Protein AF-A0A7K1SMW3-F1 (afdb_monomer_lite)

Secondary structure (DSSP, 8-state):
-EEEEE-HHHHHHHHHHHHHHHTTGGGS-GGGS-HHHHHHHHHHTT--HHHHHHHHTS-TTS-EEEEE-HHHHHHHHHHHHTS---HHHHHHHHHHHHHHHT-SS---S--------

Structure (mmCIF, N/CA/C/O backbone):
data_AF-A0A7K1SMW3-F1
#
_entry.id   AF-A0A7K1SMW3-F1
#
loop_
_atom_site.group_PDB
_atom_site.id
_atom_site.type_symbol
_atom_site.label_atom_id
_atom_site.label_alt_id
_atom_site.label_comp_id
_atom_site.label_asym_id
_atom_site.label_entity_id
_atom_site.label_seq_id
_atom_site.pdbx_PDB_ins_code
_atom_site.Cartn_x
_atom_site.Cartn_y
_atom_site.Cartn_z
_atom_site.occupancy
_atom_site.B_iso_or_equiv
_atom_site.auth_seq_id
_atom_site.auth_comp_id
_atom_site.auth_asym_id
_atom_site.auth_atom_id
_atom_site.pdbx_PDB_model_num
ATOM 1 N N . MET A 1 1 ? -2.554 -13.492 3.196 1.00 83.06 1 MET A N 1
ATOM 2 C CA . MET A 1 1 ? -2.749 -12.028 3.159 1.00 83.06 1 MET A CA 1
ATOM 3 C C . MET A 1 1 ? -2.259 -11.468 4.478 1.00 83.06 1 MET A C 1
ATOM 5 O O . MET A 1 1 ? -2.374 -12.171 5.475 1.00 83.06 1 MET A O 1
ATOM 9 N N . LEU A 1 2 ? -1.691 -10.269 4.467 1.00 88.75 2 LEU A N 1
ATOM 10 C CA . LEU A 1 2 ? -1.250 -9.545 5.652 1.00 88.75 2 LEU A CA 1
ATOM 11 C C . LEU A 1 2 ? -2.416 -8.702 6.178 1.00 88.75 2 LEU A C 1
ATOM 13 O O . LEU A 1 2 ? -3.124 -8.088 5.381 1.00 88.75 2 LEU A O 1
ATOM 17 N N . GLN A 1 3 ? -2.637 -8.688 7.489 1.00 90.88 3 GLN A N 1
ATOM 18 C CA . GLN A 1 3 ? -3.665 -7.849 8.107 1.00 90.88 3 GLN A CA 1
ATOM 19 C C . GLN A 1 3 ? -2.993 -6.649 8.766 1.00 90.88 3 GLN A C 1
ATOM 21 O O . GLN A 1 3 ? -2.146 -6.818 9.637 1.00 90.88 3 GLN A O 1
ATOM 26 N N . LEU A 1 4 ? -3.380 -5.448 8.348 1.00 92.88 4 LEU A N 1
ATOM 27 C CA . LEU A 1 4 ? -2.848 -4.182 8.845 1.00 92.88 4 LEU A CA 1
ATOM 28 C C . LEU A 1 4 ? -3.958 -3.403 9.538 1.00 92.88 4 LEU A C 1
ATOM 30 O O . LEU A 1 4 ? -5.086 -3.367 9.048 1.00 92.88 4 LEU A O 1
ATOM 34 N N . LYS A 1 5 ? -3.645 -2.759 10.661 1.00 93.94 5 LYS A N 1
ATOM 35 C CA . LYS A 1 5 ? -4.544 -1.800 11.309 1.00 93.94 5 LYS A CA 1
ATOM 36 C C . LYS A 1 5 ? -4.111 -0.391 10.939 1.00 93.94 5 LYS A C 1
ATOM 38 O O . LYS A 1 5 ? -3.049 0.058 11.354 1.00 93.94 5 LYS A O 1
ATOM 43 N N . LEU A 1 6 ? -4.924 0.290 10.143 1.00 95.06 6 LEU A N 1
ATOM 44 C CA . LEU A 1 6 ? -4.589 1.590 9.574 1.00 95.06 6 LEU A CA 1
ATOM 45 C C . LEU A 1 6 ? -5.604 2.651 9.981 1.00 95.06 6 LEU A C 1
ATOM 47 O O . LEU A 1 6 ? -6.815 2.411 9.963 1.00 95.06 6 LEU A O 1
ATOM 51 N N . TYR A 1 7 ? -5.108 3.846 10.267 1.00 95.81 7 TYR A N 1
ATOM 52 C CA . TYR A 1 7 ? -5.911 5.057 10.260 1.00 95.81 7 TYR A CA 1
ATOM 53 C C . TYR A 1 7 ? -6.260 5.438 8.813 1.00 95.81 7 TYR A C 1
ATOM 55 O O . TYR A 1 7 ? -5.493 5.145 7.887 1.00 95.81 7 TYR A O 1
ATOM 63 N N . PRO A 1 8 ? -7.380 6.146 8.580 1.00 94.19 8 PRO A N 1
ATOM 64 C CA . PRO A 1 8 ? -7.749 6.602 7.240 1.00 94.19 8 PRO A CA 1
ATOM 65 C C . PRO A 1 8 ? -6.636 7.388 6.531 1.00 94.19 8 PRO A C 1
ATOM 67 O O . PRO A 1 8 ? -6.409 7.196 5.338 1.00 94.19 8 PRO A O 1
ATOM 70 N N . GLY A 1 9 ? -5.898 8.222 7.273 1.00 93.75 9 GLY A N 1
ATOM 71 C CA . GLY A 1 9 ? -4.779 9.000 6.735 1.00 93.75 9 GLY A CA 1
ATOM 72 C C . GLY A 1 9 ? -3.630 8.139 6.204 1.00 93.75 9 GLY A C 1
ATOM 73 O O . GLY A 1 9 ? -3.104 8.424 5.135 1.00 93.75 9 GLY A O 1
ATOM 74 N N . GLU A 1 10 ? -3.276 7.057 6.898 1.00 95.25 10 GLU A N 1
ATOM 75 C CA . GLU A 1 10 ? -2.206 6.135 6.483 1.00 95.25 10 GLU A CA 1
ATOM 76 C C . GLU A 1 10 ? -2.571 5.408 5.188 1.00 95.25 10 GLU A C 1
ATOM 78 O O . GLU A 1 10 ? -1.764 5.315 4.265 1.00 95.25 10 GLU A O 1
ATOM 83 N N . LEU A 1 11 ? -3.825 4.962 5.076 1.00 94.31 11 LEU A N 1
ATOM 84 C CA . LEU A 1 11 ? -4.326 4.339 3.855 1.00 94.31 11 LEU A CA 1
ATOM 85 C C . LEU A 1 11 ? -4.344 5.321 2.678 1.00 94.31 11 LEU A C 1
ATOM 87 O O . LEU A 1 11 ? -3.923 4.968 1.577 1.00 94.31 11 LEU A O 1
ATOM 91 N N . ILE A 1 12 ? -4.785 6.563 2.897 1.00 93.81 12 ILE A N 1
ATOM 92 C CA . ILE A 1 12 ? -4.734 7.606 1.863 1.00 93.81 12 ILE A CA 1
ATOM 93 C C . ILE A 1 12 ? -3.277 7.893 1.468 1.00 93.81 12 ILE A C 1
ATOM 95 O O . ILE A 1 12 ? -2.985 8.035 0.281 1.00 93.81 12 ILE A O 1
ATOM 99 N N . GLY A 1 13 ? -2.357 7.940 2.434 1.00 93.31 13 GLY A N 1
ATOM 100 C CA . GLY A 1 13 ? -0.923 8.107 2.200 1.00 93.31 13 GLY A CA 1
ATOM 101 C C . GLY A 1 13 ? -0.336 6.999 1.322 1.00 93.31 13 GLY A C 1
ATOM 102 O O . GLY A 1 13 ? 0.332 7.301 0.329 1.00 93.31 13 GLY A O 1
ATOM 103 N N . MET A 1 14 ? -0.649 5.739 1.638 1.00 94.94 14 MET A N 1
ATOM 104 C CA . MET A 1 14 ? -0.276 4.565 0.841 1.00 94.94 14 MET A CA 1
ATOM 105 C C . MET A 1 14 ? -0.829 4.659 -0.587 1.00 94.94 14 MET A C 1
ATOM 107 O O . MET A 1 14 ? -0.103 4.426 -1.548 1.00 94.94 14 MET A O 1
ATOM 111 N N . LEU A 1 15 ? -2.099 5.026 -0.761 1.00 93.81 15 LEU A N 1
ATOM 112 C CA . LEU A 1 15 ? -2.705 5.126 -2.092 1.00 93.81 15 LEU A CA 1
ATOM 113 C C . LEU A 1 15 ? -2.101 6.250 -2.933 1.00 93.81 15 LEU A C 1
ATOM 115 O O . LEU A 1 15 ? -1.863 6.061 -4.123 1.00 93.81 15 LEU A O 1
ATOM 119 N N . LYS A 1 16 ? -1.800 7.399 -2.318 1.00 92.75 16 LYS A N 1
ATOM 120 C CA . LYS A 1 16 ? -1.066 8.486 -2.981 1.00 92.75 16 LYS A CA 1
ATOM 121 C C . LYS A 1 16 ? 0.330 8.038 -3.407 1.00 92.75 16 LYS A C 1
ATOM 123 O O . LYS A 1 16 ? 0.764 8.386 -4.502 1.00 92.75 16 LYS A O 1
ATOM 128 N N . PHE A 1 17 ? 1.015 7.262 -2.563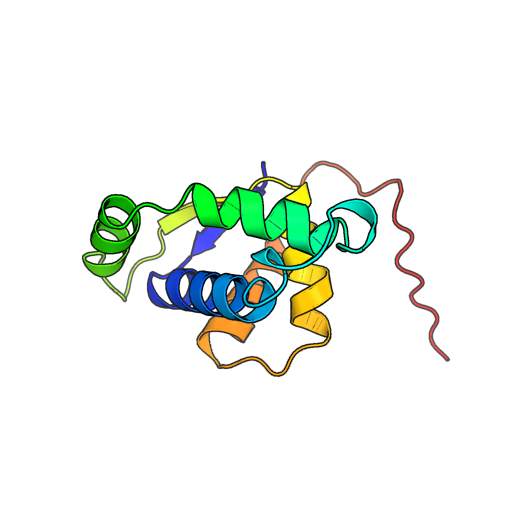 1.00 93.25 17 PHE A N 1
ATOM 129 C CA . PHE A 1 17 ? 2.311 6.676 -2.903 1.00 93.25 17 PHE A CA 1
ATOM 130 C C . PHE A 1 17 ? 2.193 5.736 -4.108 1.00 93.25 17 PHE A C 1
ATOM 132 O O . PHE A 1 17 ? 2.894 5.933 -5.096 1.00 93.25 17 PHE A O 1
ATOM 139 N N . LEU A 1 18 ? 1.254 4.783 -4.065 1.00 91.75 18 LEU A N 1
ATOM 140 C CA . LEU A 1 18 ? 0.989 3.849 -5.163 1.00 91.75 18 LEU A CA 1
ATOM 141 C C . LEU A 1 18 ? 0.707 4.582 -6.471 1.00 91.75 18 LEU A C 1
ATOM 143 O O . LEU A 1 18 ? 1.307 4.262 -7.490 1.00 91.75 18 LEU A O 1
ATOM 147 N N . HIS A 1 19 ? -0.173 5.583 -6.444 1.00 89.81 19 HIS A N 1
ATOM 148 C CA . HIS A 1 19 ? -0.523 6.341 -7.639 1.00 89.81 19 HIS A CA 1
ATOM 149 C C . HIS A 1 19 ? 0.691 7.077 -8.217 1.00 89.81 19 HIS A C 1
ATOM 151 O O . HIS A 1 19 ? 0.949 6.979 -9.410 1.00 89.81 19 HIS A O 1
ATOM 157 N N . ARG A 1 20 ? 1.499 7.735 -7.375 1.00 88.56 20 ARG A N 1
ATOM 158 C CA . ARG A 1 20 ? 2.732 8.403 -7.819 1.00 88.56 20 ARG A CA 1
ATOM 159 C C . ARG A 1 20 ? 3.750 7.422 -8.404 1.00 88.56 20 ARG A C 1
ATOM 161 O O . ARG A 1 20 ? 4.395 7.753 -9.388 1.00 88.56 20 ARG A O 1
ATOM 168 N N . ASN A 1 21 ? 3.906 6.252 -7.789 1.00 85.44 21 ASN A N 1
ATOM 169 C CA . ASN A 1 21 ? 4.928 5.276 -8.168 1.00 85.44 21 ASN A CA 1
ATOM 170 C C . ASN A 1 21 ? 4.512 4.391 -9.356 1.00 85.44 21 ASN A C 1
ATOM 172 O O . ASN A 1 21 ? 5.343 3.701 -9.930 1.00 85.44 21 ASN A O 1
ATOM 176 N N . THR A 1 22 ? 3.229 4.395 -9.725 1.00 84.88 22 THR A N 1
ATOM 177 C CA . THR A 1 22 ? 2.704 3.678 -10.902 1.00 84.88 22 THR A CA 1
ATOM 178 C C . THR A 1 22 ? 2.390 4.614 -12.069 1.00 84.88 22 THR A C 1
ATOM 180 O O . THR A 1 22 ? 2.333 4.164 -13.213 1.00 84.88 22 THR A O 1
ATOM 183 N N . ALA A 1 23 ? 2.259 5.921 -11.815 1.00 81.25 23 ALA A N 1
ATOM 184 C CA . ALA A 1 23 ? 2.089 6.928 -12.853 1.00 81.25 23 ALA A CA 1
ATOM 185 C C . ALA A 1 23 ? 3.249 6.879 -13.863 1.00 81.25 23 ALA A C 1
ATOM 187 O O . ALA A 1 23 ? 4.420 6.912 -13.491 1.00 81.25 23 ALA A O 1
ATOM 188 N N . GLY A 1 24 ? 2.912 6.796 -15.151 1.00 71.88 24 GLY A N 1
ATOM 189 C CA . GLY A 1 24 ? 3.876 6.739 -16.256 1.00 71.88 24 GLY A CA 1
ATOM 190 C C . GLY A 1 24 ? 4.276 5.326 -16.688 1.00 71.88 24 GLY A C 1
ATOM 191 O O . GLY A 1 24 ? 4.646 5.139 -17.844 1.00 71.88 24 GLY A O 1
ATOM 192 N N . TYR A 1 25 ? 4.114 4.310 -15.835 1.00 73.56 25 TYR A N 1
ATOM 193 C CA . TYR A 1 25 ? 4.393 2.922 -16.225 1.00 73.56 25 TYR A CA 1
ATOM 194 C C . TYR A 1 25 ? 3.305 2.322 -17.115 1.00 73.56 25 TYR A C 1
ATOM 196 O O . TYR A 1 25 ? 3.586 1.416 -17.887 1.00 73.56 25 TYR A O 1
ATOM 204 N N . GLU A 1 26 ? 2.089 2.871 -17.089 1.00 69.12 26 GLU A N 1
ATOM 205 C CA . GLU A 1 26 ? 0.984 2.454 -17.966 1.00 69.12 26 GLU A CA 1
ATOM 206 C C . GLU A 1 26 ? 1.305 2.605 -19.462 1.00 69.12 26 GLU A C 1
ATOM 208 O O . GLU A 1 26 ? 0.691 1.946 -20.296 1.00 69.12 26 GLU A O 1
ATOM 213 N N . GLN A 1 27 ? 2.271 3.463 -19.801 1.00 74.69 27 GLN A N 1
ATOM 214 C CA . GLN A 1 27 ? 2.685 3.739 -21.178 1.00 74.69 27 GLN A CA 1
ATOM 215 C C . GLN A 1 27 ? 3.863 2.868 -21.634 1.00 74.69 27 GLN A C 1
ATOM 217 O O . GLN A 1 27 ? 4.189 2.857 -22.820 1.00 74.69 27 GLN A O 1
ATOM 222 N N . LEU A 1 28 ? 4.513 2.151 -20.711 1.00 77.12 28 LEU A N 1
ATOM 223 C CA . LEU A 1 28 ? 5.666 1.317 -21.024 1.00 77.12 28 LEU A CA 1
ATOM 224 C C . LEU A 1 28 ? 5.228 -0.085 -21.470 1.00 77.12 28 LEU A C 1
ATOM 226 O O . LEU A 1 28 ? 4.306 -0.658 -20.880 1.00 77.12 28 LEU A O 1
ATOM 230 N N . PRO A 1 29 ? 5.919 -0.683 -22.454 1.00 80.56 29 PRO A N 1
ATOM 231 C CA . PRO A 1 29 ? 5.783 -2.099 -22.776 1.00 80.56 29 PRO A CA 1
ATOM 232 C C . PRO A 1 29 ? 5.932 -2.999 -21.536 1.00 80.56 29 PRO A C 1
ATOM 234 O O . PRO A 1 29 ? 6.740 -2.723 -20.649 1.00 80.56 29 PRO A O 1
ATOM 237 N N . LEU A 1 30 ? 5.141 -4.077 -21.463 1.00 76.94 30 LEU A N 1
ATOM 238 C CA . LEU A 1 30 ? 5.078 -4.988 -20.305 1.00 76.94 30 LEU A CA 1
ATOM 239 C C . LEU A 1 30 ? 6.435 -5.607 -19.933 1.00 76.94 30 LEU A C 1
ATOM 241 O O . LEU A 1 30 ? 6.717 -5.800 -18.754 1.00 76.94 30 LEU A O 1
ATOM 245 N N . ASP A 1 31 ? 7.264 -5.907 -20.928 1.00 80.19 31 ASP A N 1
ATOM 246 C CA . ASP A 1 31 ? 8.620 -6.449 -20.781 1.00 80.19 31 ASP A CA 1
ATOM 247 C C . ASP A 1 31 ? 9.605 -5.456 -20.144 1.00 80.19 31 ASP A C 1
ATOM 249 O O . ASP A 1 31 ? 10.621 -5.860 -19.582 1.00 80.19 31 ASP A O 1
ATOM 253 N N . SE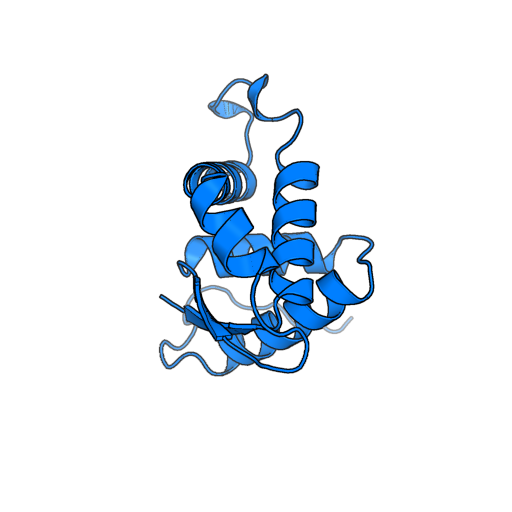R A 1 32 ? 9.280 -4.165 -20.183 1.00 77.25 32 SER A N 1
ATOM 254 C CA . SER A 1 32 ? 10.085 -3.077 -19.625 1.00 77.25 32 SER A CA 1
ATOM 255 C C . SER A 1 32 ? 9.635 -2.657 -18.218 1.00 77.25 32 SER A C 1
ATOM 257 O O . SER A 1 32 ? 10.272 -1.806 -17.596 1.00 77.25 32 SER A O 1
ATOM 259 N N . GLN A 1 33 ? 8.540 -3.225 -17.696 1.00 81.44 33 GLN A N 1
ATOM 260 C CA . GLN A 1 33 ? 8.001 -2.873 -16.382 1.00 81.44 33 GLN A CA 1
ATOM 261 C C . GLN A 1 33 ? 8.553 -3.775 -15.274 1.00 81.44 33 GLN A C 1
ATOM 263 O O . GLN A 1 33 ? 8.547 -5.003 -15.368 1.00 81.44 33 GLN A O 1
ATOM 268 N N . ALA A 1 34 ? 8.969 -3.167 -14.162 1.00 83.56 34 ALA A N 1
ATOM 269 C CA . ALA A 1 34 ? 9.353 -3.920 -12.976 1.00 83.56 34 ALA A CA 1
ATOM 270 C C . ALA A 1 34 ? 8.147 -4.683 -12.396 1.00 83.56 34 ALA A C 1
ATOM 272 O O . ALA A 1 34 ? 7.041 -4.152 -12.281 1.00 83.56 34 ALA A O 1
ATOM 273 N N . VAL A 1 35 ? 8.372 -5.922 -11.949 1.00 83.88 35 VAL A N 1
ATOM 274 C CA . VAL A 1 35 ? 7.318 -6.766 -11.352 1.00 83.88 35 VAL A CA 1
ATOM 275 C C . VAL A 1 35 ? 6.662 -6.092 -10.142 1.00 83.88 35 VAL A C 1
ATOM 277 O O . VAL A 1 35 ? 5.452 -6.218 -9.955 1.00 83.88 35 VAL A O 1
ATOM 280 N N . SER A 1 36 ? 7.425 -5.343 -9.337 1.00 83.81 36 SER A N 1
ATOM 281 C CA . SER A 1 36 ? 6.884 -4.577 -8.206 1.00 83.81 36 SER A CA 1
ATOM 282 C C . SER A 1 36 ? 5.815 -3.588 -8.669 1.00 83.81 36 SER A C 1
ATOM 284 O O . SER A 1 36 ? 4.714 -3.574 -8.116 1.00 83.81 36 SER A O 1
ATOM 286 N N . VAL A 1 37 ? 6.103 -2.827 -9.725 1.00 85.44 37 VAL A N 1
ATOM 287 C CA . VAL A 1 37 ? 5.195 -1.843 -10.323 1.00 85.44 37 VAL A CA 1
ATOM 288 C C . VAL A 1 37 ? 3.934 -2.514 -10.858 1.00 85.44 37 VAL A C 1
ATOM 290 O O . VAL A 1 37 ? 2.835 -2.044 -10.571 1.00 85.44 37 VAL A O 1
ATOM 293 N N . LEU A 1 38 ? 4.061 -3.648 -11.553 1.00 85.88 38 LEU A N 1
ATOM 294 C CA . LEU A 1 38 ? 2.910 -4.405 -12.062 1.00 85.88 38 LEU A CA 1
ATOM 295 C C . LEU A 1 38 ? 1.985 -4.869 -10.927 1.00 85.88 38 LEU A C 1
ATOM 297 O O . LEU A 1 38 ? 0.766 -4.704 -10.997 1.00 85.88 38 LEU A O 1
ATOM 301 N N . VAL A 1 39 ? 2.559 -5.415 -9.852 1.00 89.94 39 VAL A N 1
ATOM 302 C CA . VAL A 1 39 ? 1.806 -5.872 -8.674 1.00 89.94 39 VAL A CA 1
ATOM 303 C C . VAL A 1 39 ? 1.116 -4.699 -7.969 1.00 89.94 39 VAL A C 1
ATOM 305 O O . VAL A 1 39 ? -0.051 -4.808 -7.580 1.00 89.94 39 VAL A O 1
ATOM 308 N N . MET A 1 40 ? 1.810 -3.570 -7.824 1.00 89.56 40 MET A N 1
ATOM 309 C CA . MET A 1 40 ? 1.263 -2.349 -7.233 1.00 89.56 40 MET A CA 1
ATOM 310 C C . MET A 1 40 ? 0.152 -1.736 -8.093 1.00 89.56 40 MET A C 1
ATOM 312 O O . MET A 1 40 ? -0.893 -1.375 -7.551 1.00 89.56 40 MET A O 1
ATOM 316 N N . GLY A 1 41 ? 0.322 -1.692 -9.415 1.00 88.81 41 GLY A N 1
ATOM 317 C CA . GLY A 1 41 ? -0.679 -1.201 -10.363 1.00 88.81 41 GLY A CA 1
ATOM 318 C C . GLY A 1 41 ? -1.946 -2.056 -10.359 1.00 88.81 41 GLY A C 1
ATOM 319 O O . GLY A 1 41 ? -3.051 -1.536 -10.201 1.00 88.81 41 GLY A O 1
ATOM 320 N N . GLN A 1 42 ? -1.802 -3.385 -10.401 1.00 89.31 42 GLN A N 1
ATOM 321 C CA . GLN A 1 42 ? -2.942 -4.301 -10.271 1.00 89.31 42 GLN A CA 1
ATOM 322 C C . GLN A 1 42 ? -3.676 -4.143 -8.937 1.00 89.31 42 GLN A C 1
ATOM 324 O O . GLN A 1 42 ? -4.897 -4.308 -8.869 1.00 89.31 42 GLN A O 1
ATOM 329 N N . TYR A 1 43 ? -2.952 -3.861 -7.853 1.00 91.00 43 TYR A N 1
ATOM 330 C CA . TYR A 1 43 ? -3.576 -3.599 -6.564 1.00 91.00 43 TYR A CA 1
ATOM 331 C C . TYR A 1 43 ? -4.313 -2.258 -6.552 1.00 91.00 43 TYR A C 1
ATOM 333 O O . TYR A 1 43 ? -5.450 -2.203 -6.080 1.00 91.00 43 TYR A O 1
ATOM 341 N N . LEU A 1 44 ? -3.711 -1.204 -7.109 1.00 91.25 44 LEU A N 1
ATOM 342 C CA . LEU A 1 44 ? -4.320 0.119 -7.228 1.00 91.25 44 LEU A CA 1
ATOM 343 C C . LEU A 1 44 ? -5.617 0.073 -8.051 1.00 91.25 44 LEU A C 1
ATOM 345 O O . LEU A 1 44 ? -6.613 0.653 -7.632 1.00 91.25 44 LEU A O 1
ATOM 349 N N . ALA A 1 45 ? -5.661 -0.709 -9.132 1.00 89.81 45 ALA A N 1
ATOM 350 C CA . ALA A 1 45 ? -6.859 -0.892 -9.958 1.00 89.81 45 ALA A CA 1
ATOM 351 C C . ALA A 1 45 ? -8.075 -1.458 -9.188 1.00 89.81 45 ALA A C 1
ATOM 353 O O . ALA A 1 45 ? -9.219 -1.282 -9.604 1.00 89.81 45 ALA A O 1
ATOM 354 N N . LYS A 1 46 ? -7.865 -2.114 -8.036 1.00 90.56 46 LYS A N 1
ATOM 355 C CA . LYS A 1 46 ? -8.950 -2.627 -7.171 1.00 90.56 46 LYS A CA 1
ATOM 356 C C . LYS A 1 46 ? -9.566 -1.555 -6.264 1.00 90.56 46 LYS A C 1
ATOM 358 O O . LYS A 1 46 ? -10.540 -1.841 -5.552 1.00 90.56 46 LYS A O 1
ATOM 363 N N . TRP A 1 47 ? -8.994 -0.352 -6.238 1.00 90.94 47 TRP A N 1
ATOM 364 C CA . TRP A 1 47 ? -9.473 0.777 -5.447 1.00 90.94 47 TRP A CA 1
ATOM 365 C C . TRP A 1 47 ? -10.421 1.644 -6.264 1.00 90.94 47 TRP A C 1
ATOM 367 O O . TRP A 1 47 ? -10.020 2.577 -6.950 1.00 90.94 47 TRP A O 1
ATOM 377 N N . THR A 1 48 ? -11.713 1.339 -6.159 1.00 90.31 48 THR A N 1
ATOM 378 C CA . THR A 1 48 ? -12.755 2.142 -6.799 1.00 90.31 48 THR A CA 1
ATOM 379 C C . THR A 1 48 ? -13.032 3.433 -6.017 1.00 90.31 48 THR A C 1
ATOM 381 O O . THR A 1 48 ? -12.846 3.458 -4.792 1.00 90.31 48 THR A O 1
ATOM 384 N N . PRO A 1 49 ? -13.554 4.491 -6.665 1.00 88.31 49 PRO A N 1
ATOM 385 C CA . PRO A 1 49 ? -13.940 5.729 -5.984 1.00 88.31 49 PRO A CA 1
ATOM 386 C C . PRO A 1 49 ? -14.888 5.501 -4.801 1.00 88.31 49 PRO A C 1
ATOM 388 O O . PRO A 1 49 ? -14.747 6.138 -3.762 1.00 88.31 49 PRO A O 1
ATOM 391 N N . GLN A 1 50 ? -15.805 4.534 -4.909 1.00 90.31 50 GLN A N 1
ATOM 392 C CA . GLN A 1 50 ? -16.727 4.179 -3.828 1.00 90.31 50 GLN A CA 1
ATOM 393 C C . GLN A 1 50 ? -15.980 3.620 -2.611 1.00 90.31 50 GLN A C 1
ATOM 395 O O . GLN A 1 50 ? -16.268 3.999 -1.478 1.00 90.31 50 GLN A O 1
ATOM 400 N N . ARG A 1 51 ? -14.982 2.749 -2.823 1.00 90.94 51 ARG A N 1
ATOM 401 C CA . ARG A 1 51 ? -14.139 2.243 -1.730 1.00 90.94 51 ARG A CA 1
ATOM 402 C C . ARG A 1 51 ? -13.337 3.363 -1.082 1.00 90.94 51 ARG A C 1
ATOM 404 O O . ARG A 1 51 ? -13.238 3.392 0.140 1.00 90.94 51 ARG A O 1
ATOM 411 N N . LEU A 1 52 ? -12.800 4.286 -1.874 1.00 89.56 52 LEU A N 1
ATOM 412 C CA . LEU A 1 52 ? -12.078 5.448 -1.356 1.00 89.56 52 LEU A CA 1
ATOM 413 C C . LEU A 1 52 ? -12.985 6.344 -0.510 1.00 89.56 52 LEU A C 1
ATOM 415 O O . LEU A 1 52 ? -12.606 6.701 0.603 1.00 89.56 52 LEU A O 1
ATOM 419 N N . ALA A 1 53 ? -14.199 6.625 -0.985 1.00 90.38 53 ALA A N 1
ATOM 420 C CA . ALA A 1 53 ? -15.184 7.418 -0.257 1.00 90.38 53 ALA A CA 1
ATOM 421 C C . ALA A 1 53 ? -15.531 6.789 1.102 1.00 90.38 53 ALA A C 1
ATOM 423 O O . ALA A 1 53 ? -15.547 7.485 2.116 1.00 90.38 53 ALA A O 1
ATOM 424 N N . VAL A 1 54 ? -15.709 5.462 1.156 1.00 92.12 54 VAL A N 1
ATOM 425 C CA . VAL A 1 54 ? -15.939 4.739 2.420 1.00 92.12 54 VAL A CA 1
ATOM 426 C C . VAL A 1 54 ? -14.797 4.960 3.409 1.00 92.12 54 VAL A C 1
ATOM 428 O O . VAL A 1 54 ? -15.045 5.112 4.601 1.00 92.12 54 VAL A O 1
ATOM 431 N N . TRP A 1 55 ? -13.546 4.979 2.948 1.00 91.12 55 TRP A N 1
ATOM 432 C CA . TRP A 1 55 ? -12.405 5.231 3.827 1.00 91.12 55 TRP A CA 1
ATOM 433 C C . TRP A 1 55 ? -12.269 6.700 4.231 1.00 91.12 55 TRP A C 1
ATOM 435 O O . TRP A 1 55 ? -11.881 6.968 5.362 1.00 91.12 55 TRP A O 1
ATOM 445 N N . GLN A 1 56 ? -12.629 7.639 3.358 1.00 89.94 56 GLN A N 1
ATOM 446 C CA . GLN A 1 56 ? -12.620 9.073 3.664 1.00 89.94 56 GLN A CA 1
ATOM 447 C C . GLN A 1 56 ? -13.683 9.470 4.696 1.00 89.94 56 GLN A C 1
ATOM 449 O O . GLN A 1 56 ? -13.462 10.393 5.471 1.00 89.94 56 GLN A O 1
ATOM 454 N N . GLN A 1 57 ? -14.814 8.762 4.737 1.00 93.00 57 GLN A N 1
ATOM 455 C CA . GLN A 1 57 ? -15.896 9.002 5.700 1.00 93.00 57 GLN A CA 1
ATOM 456 C C . GLN A 1 57 ? -15.651 8.359 7.076 1.00 93.00 57 GLN A C 1
ATOM 458 O O . GLN A 1 57 ? -16.444 8.544 8.000 1.00 93.00 57 GLN A O 1
ATOM 463 N N . ARG A 1 58 ? -14.582 7.571 7.235 1.00 93.31 58 ARG A N 1
ATOM 464 C CA . ARG A 1 58 ? -14.246 6.944 8.517 1.00 93.31 58 ARG A CA 1
ATOM 465 C C . ARG A 1 58 ? -13.723 7.970 9.511 1.00 93.31 58 ARG A C 1
ATOM 467 O O . ARG A 1 58 ? -13.100 8.962 9.144 1.00 93.31 58 ARG A O 1
ATOM 474 N N . ARG A 1 59 ? -13.931 7.683 10.797 1.00 94.06 59 ARG A N 1
ATOM 475 C CA . ARG A 1 59 ? -13.405 8.526 11.868 1.00 94.06 59 ARG A CA 1
ATOM 476 C C . ARG A 1 59 ? -11.879 8.480 11.863 1.00 94.06 59 ARG A C 1
ATOM 478 O O . ARG A 1 59 ? -11.287 7.406 11.766 1.00 94.06 59 ARG A O 1
ATOM 485 N N . THR A 1 60 ? -11.253 9.644 11.966 1.00 91.88 60 THR A N 1
ATOM 486 C CA . THR A 1 60 ? -9.794 9.800 11.877 1.00 91.88 60 THR A CA 1
ATOM 487 C C . THR A 1 60 ? -9.056 9.292 13.114 1.00 91.88 60 THR A C 1
ATOM 489 O O . THR A 1 60 ? -7.882 8.960 13.011 1.00 91.88 60 THR A O 1
ATOM 492 N N . ASP A 1 61 ? -9.745 9.182 14.250 1.00 91.94 61 ASP A N 1
ATOM 493 C CA . ASP A 1 61 ? -9.228 8.734 15.549 1.00 91.94 61 ASP A CA 1
ATOM 494 C C . ASP A 1 61 ? -9.290 7.212 15.748 1.00 91.94 61 ASP A C 1
ATOM 496 O O . ASP A 1 61 ? -8.940 6.708 16.814 1.00 91.94 61 ASP A O 1
ATOM 500 N N . LYS A 1 62 ? -9.744 6.459 14.739 1.00 94.25 62 LYS A N 1
ATOM 501 C CA . LYS A 1 62 ? -9.943 5.013 14.837 1.00 94.25 62 LYS A CA 1
ATOM 502 C C . LYS A 1 62 ? -9.140 4.256 13.789 1.00 94.25 62 LYS A C 1
ATOM 504 O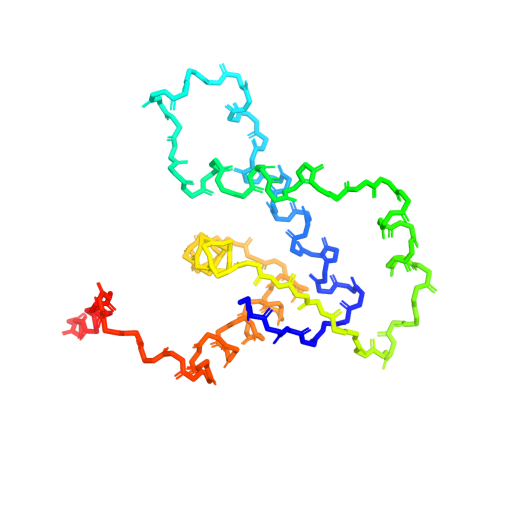 O . LYS A 1 62 ? -9.105 4.623 12.616 1.00 94.25 62 LYS A O 1
ATOM 509 N N . GLU A 1 63 ? -8.556 3.142 14.214 1.00 94.44 63 GLU A N 1
ATOM 510 C CA . GLU A 1 63 ? -7.919 2.191 13.311 1.00 94.44 63 GLU A CA 1
ATOM 511 C C . GLU A 1 63 ? -8.931 1.230 12.691 1.00 94.44 63 GLU A C 1
ATOM 513 O O . GLU A 1 63 ? -9.892 0.777 13.323 1.00 94.44 63 GLU A O 1
ATOM 518 N N . TYR A 1 64 ? -8.664 0.857 11.447 1.00 94.44 64 TYR A N 1
ATOM 519 C CA . TYR A 1 64 ? -9.466 -0.085 10.692 1.00 94.44 64 TYR A CA 1
ATOM 520 C C . TYR A 1 64 ? -8.585 -1.144 10.047 1.00 94.44 64 TYR A C 1
ATOM 522 O O . TYR A 1 64 ? -7.461 -0.876 9.629 1.00 94.44 64 TYR A O 1
ATOM 530 N N . SER A 1 65 ? -9.118 -2.357 9.929 1.00 93.56 65 SER A N 1
ATOM 531 C CA . SER A 1 65 ? -8.395 -3.454 9.299 1.00 93.56 65 SER A CA 1
ATOM 532 C C . SER A 1 65 ? -8.376 -3.303 7.774 1.00 93.56 65 SER A C 1
ATOM 534 O O . SER A 1 65 ? -9.416 -3.093 7.141 1.00 93.56 65 SER A O 1
ATOM 536 N N . LEU A 1 66 ? -7.183 -3.420 7.196 1.00 93.31 66 LEU A N 1
ATOM 537 C CA . LEU A 1 66 ? -6.932 -3.587 5.773 1.00 93.31 66 LEU A CA 1
ATOM 538 C C . LEU A 1 66 ? -6.263 -4.944 5.548 1.00 93.31 66 LEU A C 1
ATOM 540 O O . LEU A 1 66 ? -5.226 -5.238 6.141 1.00 93.31 66 LEU A O 1
ATOM 544 N N . SER A 1 67 ? -6.819 -5.730 4.627 1.00 91.81 67 SER A N 1
ATOM 545 C CA . SER A 1 67 ? -6.171 -6.948 4.150 1.00 91.81 67 SER A CA 1
ATOM 546 C C . SER A 1 67 ? -5.335 -6.640 2.913 1.00 91.81 67 SER A C 1
ATOM 548 O O . SER A 1 67 ? -5.874 -6.259 1.871 1.00 91.81 67 SER A O 1
ATOM 550 N N . LEU A 1 68 ? -4.020 -6.800 3.030 1.00 91.56 68 LEU A N 1
ATOM 551 C CA . LEU A 1 68 ? -3.057 -6.529 1.970 1.00 91.56 68 LEU A CA 1
ATOM 552 C C . LEU A 1 68 ? -2.490 -7.853 1.429 1.00 91.56 68 LEU A C 1
ATOM 554 O O . LEU A 1 68 ? -2.017 -8.693 2.204 1.00 91.56 68 LEU A O 1
ATOM 558 N N . PRO A 1 69 ? -2.522 -8.107 0.109 1.00 91.69 69 PRO A N 1
ATOM 559 C CA . PRO A 1 69 ? -1.842 -9.264 -0.458 1.00 91.69 69 PRO A CA 1
ATOM 560 C C . PRO A 1 69 ? -0.341 -9.203 -0.167 1.00 91.69 69 PRO A C 1
ATOM 562 O O . PRO A 1 69 ? 0.277 -8.151 -0.292 1.00 91.69 69 PRO A O 1
ATOM 565 N N . LEU A 1 70 ? 0.256 -10.341 0.188 1.00 88.75 70 LEU A N 1
ATOM 566 C CA . LEU A 1 70 ? 1.667 -10.395 0.581 1.00 88.75 70 LEU A CA 1
ATOM 567 C C . LEU A 1 70 ? 2.631 -9.864 -0.502 1.00 88.75 70 LEU A C 1
ATOM 569 O O . LEU A 1 70 ? 3.519 -9.095 -0.148 1.00 88.75 70 LEU A O 1
ATOM 573 N N . PRO A 1 71 ? 2.446 -10.171 -1.804 1.00 89.56 71 PRO A N 1
ATOM 574 C CA . PRO A 1 71 ? 3.303 -9.601 -2.846 1.00 89.56 71 PRO A CA 1
ATOM 575 C C . PRO A 1 71 ? 3.239 -8.070 -2.901 1.00 89.56 71 PRO A C 1
ATOM 577 O O . PRO A 1 71 ? 4.249 -7.416 -3.132 1.00 89.56 71 PRO A O 1
ATOM 580 N N . VAL A 1 72 ? 2.061 -7.496 -2.637 1.00 91.75 72 VAL A N 1
ATOM 581 C CA . VAL A 1 72 ? 1.859 -6.041 -2.605 1.00 91.75 72 VAL A CA 1
ATOM 582 C C . VAL A 1 72 ? 2.540 -5.440 -1.379 1.00 91.75 72 VAL A C 1
ATOM 584 O O . VAL A 1 72 ? 3.203 -4.419 -1.501 1.00 91.75 72 VAL A O 1
ATOM 587 N N . ALA A 1 73 ? 2.410 -6.085 -0.216 1.00 92.50 73 ALA A N 1
ATOM 588 C CA . ALA A 1 73 ? 3.072 -5.665 1.018 1.00 92.50 73 ALA A CA 1
ATOM 589 C C . ALA A 1 73 ? 4.594 -5.578 0.844 1.00 92.50 73 ALA A C 1
ATOM 591 O O . ALA A 1 73 ? 5.199 -4.583 1.221 1.00 92.50 73 ALA A O 1
ATOM 592 N N . LEU A 1 74 ? 5.199 -6.585 0.216 1.00 90.12 74 LEU A N 1
ATOM 593 C CA . LEU A 1 74 ? 6.639 -6.621 -0.032 1.00 90.12 74 LEU A CA 1
ATOM 594 C C . LEU A 1 74 ? 7.102 -5.588 -1.056 1.00 90.12 74 LEU A C 1
ATOM 596 O O . LEU A 1 74 ? 8.112 -4.924 -0.833 1.00 90.12 74 LEU A O 1
ATOM 600 N N . ALA A 1 75 ? 6.365 -5.441 -2.158 1.00 91.19 75 ALA A N 1
ATOM 601 C CA . ALA A 1 75 ? 6.663 -4.424 -3.161 1.00 91.19 75 ALA A CA 1
ATOM 602 C C . ALA A 1 75 ? 6.595 -3.015 -2.552 1.00 91.19 75 ALA A C 1
ATOM 604 O O . ALA A 1 75 ? 7.518 -2.228 -2.727 1.00 91.19 75 ALA A O 1
ATOM 605 N N . LEU A 1 76 ? 5.546 -2.733 -1.771 1.00 92.81 76 LEU A N 1
ATOM 606 C CA . LEU A 1 76 ? 5.398 -1.469 -1.052 1.00 92.81 76 LEU A CA 1
ATOM 607 C C . LEU A 1 76 ? 6.534 -1.238 -0.062 1.00 92.81 76 LEU A C 1
ATOM 609 O O . LEU A 1 76 ? 7.112 -0.160 -0.057 1.00 92.81 76 LEU A O 1
ATOM 613 N N . TYR A 1 77 ? 6.863 -2.239 0.754 1.00 93.19 77 TYR A N 1
ATOM 614 C CA . TYR A 1 77 ? 7.924 -2.125 1.746 1.00 93.19 77 TYR A CA 1
ATOM 615 C C . TYR A 1 77 ? 9.261 -1.752 1.099 1.00 93.19 77 TYR A C 1
ATOM 617 O O . TYR A 1 77 ? 9.877 -0.761 1.484 1.00 93.19 77 TYR A O 1
ATOM 625 N N . LYS A 1 78 ? 9.663 -2.498 0.063 1.00 90.50 78 LYS A N 1
ATOM 626 C CA . LYS A 1 78 ? 10.923 -2.270 -0.647 1.00 90.50 78 LYS A CA 1
ATOM 627 C C . LYS A 1 78 ? 10.981 -0.878 -1.280 1.00 90.50 78 LYS A C 1
AT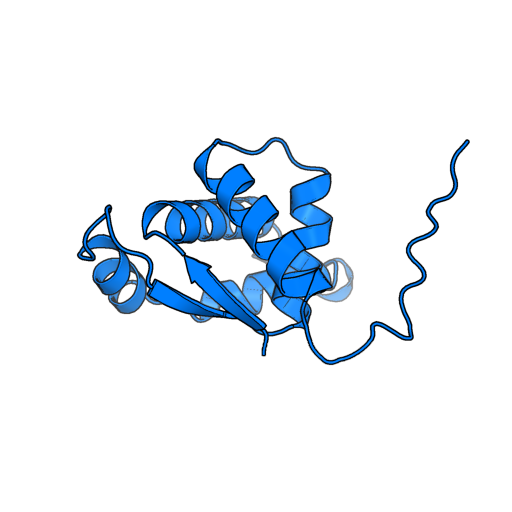OM 629 O O . LYS A 1 78 ? 11.972 -0.177 -1.112 1.00 90.50 78 LYS A O 1
ATOM 634 N N . ASP A 1 79 ? 9.927 -0.475 -1.985 1.00 90.38 79 ASP A N 1
ATOM 635 C CA . ASP A 1 79 ? 9.919 0.798 -2.708 1.00 90.38 79 ASP A CA 1
ATOM 636 C C . ASP A 1 79 ? 9.833 1.999 -1.751 1.00 90.38 79 ASP A C 1
ATOM 638 O O . ASP A 1 79 ? 10.460 3.034 -1.987 1.00 90.38 79 ASP A O 1
ATOM 642 N N . MET A 1 80 ? 9.094 1.867 -0.643 1.00 93.44 80 MET A N 1
ATOM 643 C CA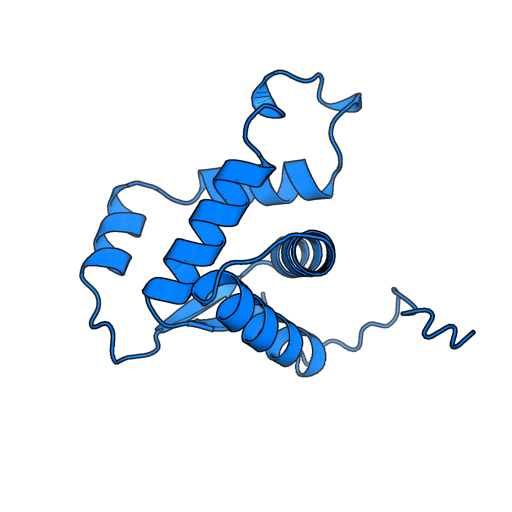 . MET A 1 80 ? 8.955 2.931 0.354 1.00 93.44 80 MET A CA 1
ATOM 644 C C . MET A 1 80 ? 10.234 3.144 1.171 1.00 93.44 80 MET A C 1
ATOM 646 O O . MET A 1 80 ? 10.508 4.284 1.532 1.00 93.44 80 MET A O 1
ATOM 650 N N . GLN A 1 81 ? 11.051 2.108 1.404 1.00 92.06 81 GLN A N 1
ATOM 651 C CA . GLN A 1 81 ? 12.338 2.246 2.106 1.00 92.06 81 GLN A CA 1
ATOM 652 C C . GLN A 1 81 ? 13.318 3.201 1.412 1.00 92.06 81 GLN A C 1
ATOM 654 O O . GLN A 1 81 ? 14.130 3.840 2.076 1.00 92.06 81 GLN A O 1
ATOM 659 N N . THR A 1 82 ? 13.254 3.302 0.085 1.00 89.19 82 THR A N 1
ATOM 660 C CA . THR A 1 82 ? 14.162 4.147 -0.708 1.00 89.19 82 THR A CA 1
ATOM 661 C C . THR A 1 82 ? 13.551 5.484 -1.126 1.00 89.19 82 THR A C 1
ATOM 663 O O . THR A 1 82 ? 14.198 6.271 -1.814 1.00 89.19 82 THR A O 1
ATOM 666 N N . ALA A 1 83 ? 12.296 5.748 -0.756 1.00 90.19 83 ALA A N 1
ATOM 667 C CA . ALA A 1 83 ? 11.563 6.928 -1.194 1.00 90.19 83 ALA A CA 1
ATOM 668 C C . ALA A 1 83 ? 11.549 8.033 -0.129 1.00 90.19 83 ALA A C 1
ATOM 670 O O . ALA A 1 83 ? 11.587 7.779 1.069 1.00 90.19 83 ALA A O 1
ATOM 671 N N . PHE A 1 84 ? 11.412 9.287 -0.567 1.00 91.44 84 PHE A N 1
ATOM 672 C CA . PHE A 1 84 ? 11.097 10.386 0.345 1.00 91.44 84 PHE A CA 1
ATOM 673 C C . PHE A 1 84 ? 9.615 10.323 0.737 1.00 91.44 84 PHE A C 1
ATOM 675 O O . PHE A 1 84 ? 8.737 10.545 -0.107 1.00 91.44 84 PHE A O 1
ATOM 682 N N . LEU A 1 85 ? 9.344 10.010 2.005 1.00 93.81 85 LEU A N 1
ATOM 683 C CA . LEU A 1 85 ? 8.000 9.775 2.527 1.00 93.81 85 LEU A CA 1
ATOM 684 C C . LEU A 1 85 ? 7.486 10.965 3.342 1.00 93.81 85 LEU A C 1
ATOM 686 O O . LEU A 1 85 ? 8.195 11.545 4.160 1.00 93.81 85 LEU A O 1
ATOM 690 N N . GLY A 1 86 ? 6.208 11.302 3.160 1.00 93.56 86 GLY A N 1
ATOM 691 C CA . GLY A 1 86 ? 5.501 12.186 4.090 1.00 93.56 86 GLY A CA 1
ATOM 692 C C . GLY A 1 86 ? 5.110 11.460 5.384 1.00 93.56 86 GLY A C 1
ATOM 693 O O . GLY A 1 86 ? 5.081 10.234 5.433 1.00 93.56 86 GLY A O 1
ATOM 694 N N . HIS A 1 87 ? 4.694 12.203 6.414 1.00 94.81 87 HIS A N 1
ATOM 695 C CA . HIS A 1 87 ? 4.350 11.651 7.737 1.00 94.81 87 HIS A CA 1
ATOM 696 C C . HIS A 1 87 ? 3.385 10.447 7.693 1.00 94.81 87 HIS A C 1
ATOM 698 O O . HIS A 1 87 ? 3.628 9.417 8.311 1.00 94.81 87 HIS A O 1
ATOM 704 N N . GLN A 1 88 ? 2.290 10.544 6.929 1.00 94.25 88 GLN A N 1
ATOM 705 C CA . GLN A 1 88 ? 1.307 9.453 6.815 1.00 94.25 88 GLN A CA 1
ATOM 706 C C . GLN A 1 88 ? 1.857 8.216 6.089 1.00 94.25 88 GLN A C 1
ATOM 708 O O . GLN A 1 88 ? 1.415 7.103 6.358 1.00 94.25 88 GLN A O 1
ATOM 713 N N . GLN A 1 89 ? 2.797 8.409 5.163 1.00 95.94 89 GLN A N 1
ATOM 714 C CA . GLN A 1 89 ? 3.450 7.323 4.434 1.00 95.94 89 GLN A CA 1
ATOM 715 C C . GLN A 1 89 ? 4.497 6.634 5.308 1.00 95.94 89 GLN A C 1
ATOM 717 O O . GLN A 1 89 ? 4.563 5.411 5.295 1.00 95.94 89 GLN A O 1
ATOM 722 N N . GLN A 1 90 ? 5.244 7.403 6.104 1.00 96.06 90 GLN A N 1
ATOM 723 C CA . GLN A 1 90 ? 6.173 6.860 7.091 1.00 96.06 90 GLN A CA 1
ATOM 724 C C . GLN A 1 90 ? 5.432 6.031 8.148 1.00 96.06 90 GLN A C 1
ATOM 726 O O . GLN A 1 90 ? 5.750 4.866 8.333 1.00 96.06 90 GLN A O 1
ATOM 731 N N . SER A 1 91 ? 4.356 6.571 8.732 1.00 95.69 91 SER A N 1
ATOM 732 C CA . SER A 1 91 ? 3.521 5.840 9.702 1.00 95.69 91 SER A CA 1
ATOM 733 C C . SER A 1 91 ? 2.943 4.541 9.119 1.00 95.69 91 SER A C 1
ATOM 735 O O . SER A 1 91 ? 2.873 3.511 9.789 1.00 95.69 91 SER A O 1
ATOM 737 N N . PHE A 1 92 ? 2.555 4.555 7.837 1.00 96.50 92 PHE A N 1
ATOM 738 C CA . PHE A 1 92 ? 2.148 3.340 7.133 1.00 96.50 92 PHE A CA 1
ATOM 739 C C . PHE A 1 92 ? 3.305 2.340 6.986 1.00 96.50 92 PHE A C 1
ATOM 741 O O . PHE A 1 92 ? 3.095 1.152 7.228 1.00 96.50 92 PHE A O 1
ATOM 748 N N . LEU A 1 93 ? 4.499 2.803 6.595 1.00 95.88 93 LEU A N 1
ATOM 749 C CA . LEU A 1 93 ? 5.685 1.960 6.440 1.00 95.88 93 LEU A CA 1
ATOM 750 C C . LEU A 1 93 ? 6.067 1.291 7.765 1.00 95.88 93 LEU A C 1
ATOM 752 O O . LEU A 1 93 ? 6.299 0.087 7.775 1.00 95.88 93 LEU A O 1
ATOM 756 N N . ASP A 1 94 ? 6.036 2.024 8.876 1.00 94.81 94 ASP A N 1
ATOM 757 C CA . ASP A 1 94 ? 6.360 1.485 10.201 1.00 94.81 94 ASP A CA 1
ATOM 758 C C . ASP A 1 94 ? 5.387 0.352 10.585 1.00 94.81 94 ASP A C 1
ATOM 760 O O . ASP A 1 94 ? 5.781 -0.732 11.019 1.00 94.81 94 ASP A O 1
ATOM 764 N N . LYS A 1 95 ? 4.083 0.547 10.344 1.00 94.75 95 LYS A N 1
ATOM 765 C CA . LYS A 1 95 ? 3.066 -0.495 10.572 1.00 94.75 95 LYS A CA 1
ATOM 766 C C . LYS A 1 95 ? 3.213 -1.686 9.629 1.00 94.75 95 LYS A C 1
ATOM 768 O O . LYS A 1 95 ? 2.915 -2.819 10.016 1.00 94.75 95 LYS A O 1
ATOM 773 N N . LEU A 1 96 ? 3.632 -1.434 8.392 1.00 94.44 96 LEU A N 1
ATOM 774 C CA . LEU A 1 96 ? 3.892 -2.463 7.397 1.00 94.44 96 LEU A CA 1
ATOM 775 C C . LEU A 1 96 ? 5.084 -3.333 7.801 1.00 94.44 96 LEU A C 1
ATOM 777 O O . LEU A 1 96 ? 4.960 -4.556 7.764 1.00 94.44 96 LEU A O 1
ATOM 781 N N . ASP A 1 97 ? 6.179 -2.714 8.240 1.00 93.12 97 ASP A N 1
ATOM 782 C CA . ASP A 1 97 ? 7.374 -3.383 8.762 1.00 93.12 97 ASP A CA 1
ATOM 783 C C . ASP A 1 97 ? 7.017 -4.303 9.935 1.00 93.12 97 ASP A C 1
ATOM 785 O O . ASP A 1 97 ? 7.227 -5.518 9.879 1.00 93.12 97 ASP A O 1
ATOM 789 N N . HIS A 1 98 ? 6.320 -3.757 10.938 1.00 90.62 98 HIS A N 1
ATOM 790 C CA . HIS A 1 98 ? 5.840 -4.531 12.079 1.00 90.62 98 HIS A CA 1
ATOM 791 C C . HIS A 1 98 ? 4.957 -5.713 11.668 1.00 90.62 98 HIS A C 1
ATOM 793 O O . HIS A 1 98 ? 5.090 -6.807 12.222 1.00 90.62 98 HIS A O 1
ATOM 799 N N . ALA A 1 99 ? 4.042 -5.528 10.716 1.00 90.50 99 ALA A N 1
ATOM 800 C CA . ALA A 1 99 ? 3.170 -6.607 10.270 1.00 90.50 99 ALA A CA 1
ATOM 801 C C . ALA A 1 99 ? 3.938 -7.688 9.491 1.00 90.50 99 ALA A C 1
ATOM 803 O O . ALA A 1 99 ? 3.649 -8.873 9.659 1.00 90.50 99 ALA A O 1
ATOM 804 N N . ILE A 1 100 ? 4.917 -7.301 8.667 1.00 88.62 100 ILE A N 1
ATOM 805 C CA . ILE A 1 100 ? 5.778 -8.222 7.914 1.00 88.62 100 ILE A CA 1
ATOM 806 C C . ILE A 1 100 ? 6.609 -9.086 8.869 1.00 88.62 100 ILE A C 1
ATOM 808 O O . ILE A 1 100 ? 6.607 -10.308 8.713 1.00 88.62 100 ILE A O 1
ATOM 812 N N . ILE A 1 101 ? 7.249 -8.475 9.872 1.00 86.50 101 ILE A N 1
ATOM 813 C CA . ILE A 1 101 ? 8.080 -9.167 10.871 1.00 86.50 101 ILE A CA 1
ATOM 814 C C . ILE A 1 101 ? 7.249 -10.160 11.696 1.00 86.50 101 ILE A C 1
ATOM 816 O O . ILE A 1 101 ? 7.683 -11.283 11.939 1.00 86.50 101 ILE A O 1
ATOM 820 N N . ASN A 1 102 ? 6.032 -9.776 12.091 1.00 83.19 102 ASN A N 1
ATOM 821 C CA . ASN A 1 102 ? 5.156 -10.598 12.935 1.00 83.19 102 ASN A CA 1
ATOM 822 C C . ASN A 1 102 ? 4.280 -11.594 12.151 1.00 83.19 102 ASN A C 1
ATOM 824 O O . ASN A 1 102 ? 3.392 -12.233 12.722 1.00 83.19 102 ASN A O 1
ATOM 828 N N . SER A 1 103 ? 4.477 -11.730 10.838 1.00 77.88 103 SER A N 1
ATOM 829 C CA . SER A 1 103 ? 3.700 -12.664 10.026 1.00 77.88 103 SER A CA 1
ATOM 830 C C . SER A 1 103 ? 4.112 -14.120 10.324 1.00 77.88 103 SER A C 1
ATOM 832 O O . SER A 1 103 ? 5.290 -14.453 10.220 1.00 77.88 103 SER A O 1
ATOM 834 N N . PRO A 1 104 ? 3.165 -15.041 10.605 1.00 62.81 104 PRO A N 1
ATOM 835 C CA . PRO A 1 104 ? 3.447 -16.426 11.018 1.00 62.81 104 PRO A CA 1
ATOM 836 C C . PRO A 1 104 ? 4.043 -17.318 9.917 1.00 62.81 104 PRO A C 1
ATOM 838 O O . PRO A 1 104 ? 4.331 -18.488 10.158 1.00 62.81 104 PRO A O 1
ATOM 841 N N . LYS A 1 105 ? 4.217 -16.798 8.696 1.00 59.06 105 LYS A N 1
ATOM 842 C CA . LYS A 1 105 ? 5.021 -17.467 7.671 1.00 59.06 105 LYS A CA 1
ATOM 843 C C . LYS A 1 105 ? 6.469 -17.004 7.831 1.00 59.06 105 LYS A C 1
ATOM 845 O O . LYS A 1 105 ? 6.736 -15.858 7.469 1.00 59.06 105 LYS A O 1
ATOM 850 N N . PRO A 1 106 ? 7.388 -17.854 8.326 1.00 49.00 106 PRO A N 1
ATOM 851 C CA . PRO A 1 106 ? 8.797 -17.504 8.353 1.00 49.00 106 PRO A CA 1
ATOM 852 C C . PRO A 1 106 ? 9.256 -17.219 6.922 1.00 49.00 106 PRO A C 1
ATOM 854 O O . PRO A 1 106 ? 9.005 -18.004 6.003 1.00 49.00 106 PRO A O 1
ATOM 857 N N . TYR A 1 107 ? 9.904 -16.072 6.736 1.00 54.59 107 TYR A N 1
ATOM 858 C CA . TYR A 1 107 ? 10.567 -15.680 5.497 1.00 54.59 107 TYR A CA 1
ATOM 859 C C . TYR A 1 107 ? 11.797 -16.571 5.256 1.00 54.59 107 TYR A C 1
ATOM 861 O O . TYR A 1 107 ? 12.936 -16.145 5.398 1.00 54.59 107 TYR A O 1
ATOM 869 N N . ALA A 1 108 ? 11.584 -17.831 4.884 1.00 46.66 108 ALA A N 1
ATOM 870 C CA . ALA A 1 108 ? 12.628 -18.686 4.332 1.00 46.66 108 ALA A CA 1
ATOM 871 C C . ALA A 1 108 ? 12.726 -18.408 2.824 1.00 46.66 108 ALA A C 1
ATOM 873 O O . ALA A 1 108 ? 12.067 -19.073 2.029 1.00 46.66 108 ALA A O 1
ATOM 874 N N . GLY A 1 109 ? 13.475 -17.377 2.416 1.00 46.06 109 GLY A N 1
ATOM 875 C CA . GLY A 1 109 ? 13.745 -17.171 0.983 1.00 46.06 109 GLY A CA 1
ATOM 876 C C . GLY A 1 109 ? 14.173 -15.780 0.530 1.00 46.06 109 GLY A C 1
ATOM 877 O O . GLY A 1 109 ? 14.610 -15.641 -0.606 1.00 46.06 109 GLY A O 1
ATOM 878 N N . VAL A 1 110 ? 14.108 -14.759 1.383 1.00 48.22 110 VAL A N 1
ATOM 879 C CA . VAL A 1 110 ? 14.781 -13.484 1.108 1.00 48.22 110 VAL A CA 1
ATOM 880 C C . VAL A 1 110 ? 15.687 -13.232 2.290 1.00 48.22 110 VAL A C 1
ATOM 882 O O . VAL A 1 110 ? 15.277 -12.657 3.293 1.00 48.22 110 VAL A O 1
ATOM 885 N N . ALA A 1 111 ? 16.901 -13.770 2.198 1.00 42.16 111 ALA A N 1
ATOM 886 C CA . ALA A 1 111 ? 17.994 -13.338 3.041 1.00 42.16 111 ALA A CA 1
ATOM 887 C C . ALA A 1 111 ? 18.075 -11.811 2.916 1.00 42.16 111 ALA A C 1
ATOM 889 O O . ALA A 1 111 ? 18.534 -11.279 1.906 1.00 42.16 111 ALA A O 1
ATOM 890 N N . PHE A 1 112 ? 17.563 -11.107 3.925 1.00 46.41 112 PHE A N 1
ATOM 891 C CA . PHE A 1 112 ? 18.016 -9.766 4.223 1.00 46.41 112 PHE A CA 1
ATOM 892 C C . PHE A 1 112 ? 19.489 -9.926 4.556 1.00 46.41 112 PHE A C 1
ATOM 894 O O . PHE A 1 112 ? 19.852 -10.332 5.660 1.00 46.41 112 PHE A O 1
ATOM 901 N N . SER A 1 113 ? 20.335 -9.677 3.565 1.00 39.72 113 SER A N 1
ATOM 902 C CA . SER A 1 113 ? 21.728 -9.356 3.791 1.00 39.72 113 SER A CA 1
ATOM 903 C C . SER A 1 113 ? 21.756 -8.093 4.650 1.00 39.72 113 SER A C 1
ATOM 905 O O . SER A 1 113 ? 21.875 -6.983 4.144 1.00 39.72 113 SER A O 1
ATOM 907 N N . LEU A 1 114 ? 21.647 -8.267 5.967 1.00 37.59 114 LEU A N 1
ATOM 908 C CA . LEU A 1 114 ? 22.312 -7.412 6.936 1.00 37.59 114 LEU A CA 1
ATOM 909 C C . LEU A 1 114 ? 23.816 -7.620 6.728 1.00 37.59 114 LEU A C 1
ATOM 911 O O . LEU A 1 114 ? 24.491 -8.271 7.520 1.00 37.59 114 LEU A O 1
ATOM 915 N N . GLN A 1 115 ? 24.339 -7.123 5.608 1.00 33.16 115 GLN A N 1
ATOM 916 C CA . GLN A 1 115 ? 25.752 -6.820 5.512 1.00 33.16 115 GLN A CA 1
ATOM 917 C C . GLN A 1 115 ? 25.924 -5.450 6.150 1.00 33.16 115 GLN A C 1
ATOM 919 O O . GLN A 1 115 ? 25.769 -4.414 5.515 1.00 33.16 115 GLN A O 1
ATOM 924 N N . LEU A 1 116 ? 26.182 -5.497 7.456 1.00 37.94 116 LEU A N 1
ATOM 925 C CA . LEU A 1 116 ? 27.021 -4.514 8.118 1.00 37.94 116 LEU A CA 1
ATOM 926 C C . LEU A 1 116 ? 28.344 -4.443 7.345 1.00 37.94 116 LEU A C 1
ATOM 928 O O . LEU A 1 116 ? 29.102 -5.412 7.358 1.00 37.94 116 LEU A O 1
ATOM 932 N N . TYR A 1 117 ? 28.581 -3.316 6.683 1.00 39.72 117 TYR A N 1
ATOM 933 C CA . TYR A 1 117 ? 29.905 -2.770 6.399 1.00 39.72 117 TYR A CA 1
ATOM 934 C C . TYR A 1 117 ? 29.831 -1.252 6.519 1.00 39.72 117 TYR A C 1
ATOM 936 O O . TYR A 1 117 ? 28.878 -0.670 5.953 1.00 39.72 117 TYR A O 1
#

Sequence (117 aa):
MLQLKLYPGELIGMLKFLHRNTAGYEQLPLDSQAVSVLVMGQYLAKWTPQRLAVWQQRRTDKEYSLSLPLPVALALYKDMQTAFLGHQQQSFLDKLDHAIINSPKPYAGVAFSLQLY

Organism: NCBI:txid2682092

Foldseek 3Di:
DFKFWAFLLLVVQLLVVLCVLLPPVVPDDPVPDDPLSVVSVVVNVVDDPVNNVVSVPDDRPGIDIDDDDPSNLVSLLVVLVPDDGDPSPVVNNVRSVVRVVPPPPPPPPDPPPPPDD

pLDDT: mean 84.46, std 15.43, range [33.16, 96.5]

Radius of gy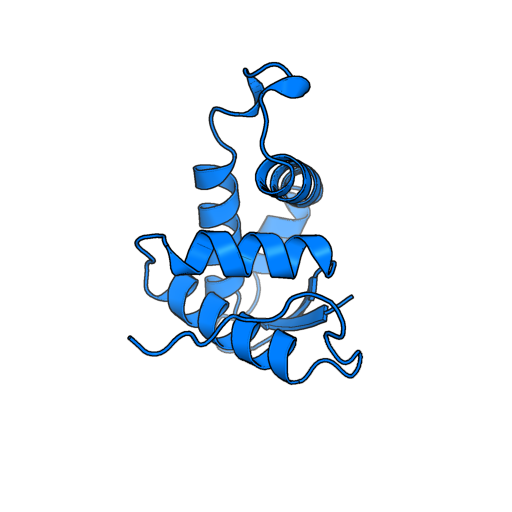ration: 14.91 Å; chains: 1; bounding box: 47×31×38 Å